Protein AF-W7ITX7-F1 (afdb_monomer)

Sequence (58 aa):
MFRSGEQAAVEGRFTGSLRDGSTVDLRFSDFFDTVAHPPGEHGALILSRRTYFDDTRV

Mean predicted aligned error: 5.65 Å

Radius of gyration: 15.2 Å; Cα contacts (8 Å, |Δi|>4): 100; chains: 1; bounding box: 39×18×40 Å

Nearest PDB structures (foldseek):
  6pki-assembly2_D  TM=7.836E-01  e=1.528E+00  Danio rerio
  6pki-assembly2_C  TM=7.715E-01  e=1.528E+00  Danio rerio
  6pki-assembly1_A  TM=7.498E-01  e=1.528E+00  Danio rerio
  6pkh-assembly1_A-2  TM=7.807E-01  e=1.724E+00  Danio rerio
  2wr9-assembly2_C  TM=4.655E-01  e=1.439E+00  Burkholderia cenocepacia J2315

Foldseek 3Di:
DDDDPQKDKDWDWDWDADPVRDIDIWIKMKIFRWADDDPPDDDTDTPDIDMDIDPVPD

pLDDT: mean 88.32, std 9.82, range [52.16, 97.69]

Structure (mmCIF, N/CA/C/O backbone):
data_AF-W7ITX7-F1
#
_entry.id   AF-W7ITX7-F1
#
loop_
_atom_site.group_PDB
_atom_site.id
_atom_site.type_symbol
_atom_site.label_atom_id
_atom_site.label_alt_id
_atom_site.label_comp_id
_atom_site.label_asym_id
_atom_site.label_entity_id
_atom_site.label_seq_id
_atom_site.pdbx_PDB_ins_code
_atom_site.Cartn_x
_atom_site.Cartn_y
_atom_site.Cartn_z
_atom_site.occupancy
_atom_site.B_iso_or_equiv
_atom_site.auth_seq_id
_atom_site.auth_comp_id
_atom_site.auth_asym_id
_atom_site.auth_atom_id
_atom_site.pdbx_PDB_model_num
ATOM 1 N N . MET A 1 1 ? 6.918 -10.791 -1.383 1.00 72.69 1 MET A N 1
ATOM 2 C CA . MET A 1 1 ? 6.813 -9.744 -2.420 1.00 72.69 1 MET A CA 1
ATOM 3 C C . MET A 1 1 ? 6.614 -10.433 -3.753 1.00 72.69 1 MET A C 1
ATOM 5 O O . MET A 1 1 ? 7.421 -11.289 -4.095 1.00 72.69 1 MET A O 1
ATOM 9 N N . PHE A 1 2 ? 5.557 -10.077 -4.473 1.00 73.31 2 PHE A N 1
ATOM 10 C CA . PHE A 1 2 ? 5.309 -10.516 -5.846 1.00 73.31 2 PHE A CA 1
ATOM 11 C C . PHE A 1 2 ? 5.592 -9.352 -6.793 1.00 73.31 2 PHE A C 1
ATOM 13 O O . PHE A 1 2 ? 5.332 -8.206 -6.434 1.00 73.31 2 PHE A O 1
ATOM 20 N N . ARG A 1 3 ? 6.136 -9.622 -7.982 1.00 77.56 3 ARG A N 1
ATOM 21 C CA . ARG A 1 3 ? 6.399 -8.598 -9.002 1.00 77.56 3 ARG A CA 1
ATOM 22 C C . ARG A 1 3 ? 5.971 -9.104 -10.375 1.00 77.56 3 ARG A C 1
ATOM 24 O O . ARG A 1 3 ? 6.304 -10.228 -10.737 1.00 77.56 3 ARG A O 1
ATOM 31 N N . SER A 1 4 ? 5.269 -8.264 -11.127 1.00 81.38 4 SER A N 1
ATOM 32 C CA . SER A 1 4 ? 4.837 -8.514 -12.503 1.00 81.38 4 SER A CA 1
ATOM 33 C C . SER A 1 4 ? 5.057 -7.243 -13.320 1.00 81.38 4 SER A C 1
ATOM 35 O O . SER A 1 4 ? 4.287 -6.291 -13.223 1.00 81.38 4 SER A O 1
ATOM 37 N N . GLY A 1 5 ? 6.157 -7.197 -14.075 1.00 85.19 5 GLY A N 1
ATOM 38 C CA . GLY A 1 5 ? 6.581 -5.996 -14.797 1.00 85.19 5 GLY A CA 1
ATOM 39 C C . GLY A 1 5 ? 6.790 -4.799 -13.861 1.00 85.19 5 GLY A C 1
ATOM 40 O O . GLY A 1 5 ? 7.652 -4.826 -12.973 1.00 85.19 5 GLY A O 1
ATOM 41 N N . GLU A 1 6 ? 5.982 -3.766 -14.084 1.00 91.00 6 GLU A N 1
ATOM 42 C CA . GLU A 1 6 ? 5.934 -2.512 -13.325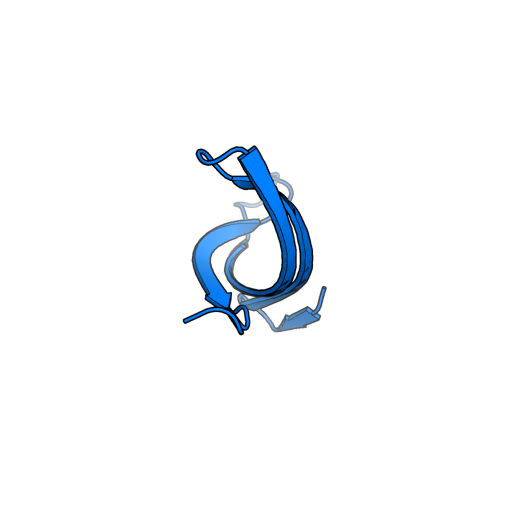 1.00 91.00 6 GLU A CA 1
ATOM 43 C C . GLU A 1 6 ? 5.082 -2.604 -12.054 1.00 91.00 6 GLU A C 1
ATOM 45 O O . GLU A 1 6 ? 5.060 -1.675 -11.258 1.00 91.00 6 GLU A O 1
ATOM 50 N N . GLN A 1 7 ? 4.414 -3.726 -11.802 1.00 92.81 7 GLN A N 1
ATOM 51 C CA . GLN A 1 7 ? 3.577 -3.902 -10.619 1.00 92.81 7 GLN A CA 1
ATOM 52 C C . GLN A 1 7 ? 4.294 -4.725 -9.551 1.00 92.81 7 GLN A C 1
ATOM 54 O O . GLN A 1 7 ? 4.952 -5.725 -9.857 1.00 92.81 7 GLN A O 1
ATOM 59 N N . ALA A 1 8 ? 4.131 -4.344 -8.285 1.00 94.00 8 ALA A N 1
ATOM 60 C CA . ALA A 1 8 ? 4.599 -5.120 -7.142 1.00 94.00 8 ALA A CA 1
ATOM 61 C C . ALA A 1 8 ? 3.514 -5.247 -6.070 1.00 94.00 8 ALA A C 1
ATOM 63 O O . ALA A 1 8 ? 2.697 -4.349 -5.898 1.00 94.00 8 ALA A O 1
ATOM 64 N N . ALA A 1 9 ? 3.523 -6.351 -5.327 1.00 95.62 9 ALA A N 1
ATOM 65 C CA . ALA A 1 9 ? 2.637 -6.569 -4.191 1.00 95.62 9 ALA A CA 1
ATOM 66 C C . ALA A 1 9 ? 3.405 -7.086 -2.969 1.00 95.62 9 ALA A C 1
ATOM 68 O O . ALA A 1 9 ? 4.330 -7.903 -3.088 1.00 95.62 9 ALA A O 1
ATOM 69 N N . VAL A 1 10 ? 3.021 -6.609 -1.787 1.00 95.56 10 VAL A N 1
ATOM 70 C CA . VAL A 1 10 ? 3.610 -6.983 -0.496 1.00 95.56 10 VAL A CA 1
ATOM 71 C C . VAL A 1 10 ? 2.495 -7.238 0.505 1.00 95.56 10 VAL A C 1
ATOM 73 O O . VAL A 1 10 ? 1.637 -6.392 0.711 1.00 95.56 10 VAL A O 1
ATOM 76 N N . GLU A 1 11 ? 2.545 -8.387 1.166 1.00 96.06 11 GLU A N 1
ATOM 77 C CA . GLU A 1 11 ? 1.711 -8.672 2.330 1.00 96.06 11 GLU A CA 1
ATOM 78 C C . GLU A 1 11 ? 2.523 -8.435 3.600 1.00 96.06 11 GLU A C 1
ATOM 80 O O . GLU A 1 11 ? 3.733 -8.693 3.635 1.00 96.06 11 GLU A O 1
ATOM 85 N N . GLY A 1 12 ? 1.866 -7.949 4.648 1.00 94.06 12 GLY A N 1
ATOM 86 C CA . GLY A 1 12 ? 2.542 -7.647 5.900 1.00 94.06 12 GLY A CA 1
ATOM 87 C C . GLY A 1 12 ? 1.604 -7.456 7.081 1.00 94.06 12 GLY A C 1
ATOM 88 O O . GLY A 1 12 ? 0.415 -7.778 7.039 1.00 94.06 12 GLY A O 1
ATOM 89 N N . ARG A 1 13 ? 2.184 -6.946 8.169 1.00 93.25 13 ARG A N 1
ATOM 90 C CA . ARG A 1 13 ? 1.503 -6.702 9.440 1.00 93.25 13 ARG A CA 1
ATOM 91 C C . ARG A 1 13 ? 1.886 -5.326 9.982 1.00 93.25 13 ARG A C 1
ATOM 93 O O . ARG A 1 13 ? 3.074 -5.031 10.095 1.00 93.25 13 ARG A O 1
ATOM 100 N N . PHE A 1 14 ? 0.897 -4.507 10.327 1.00 90.56 14 PHE A N 1
ATOM 101 C CA . PHE A 1 14 ? 1.070 -3.275 11.090 1.00 90.56 14 PHE A CA 1
ATOM 102 C C . PHE A 1 14 ? 0.804 -3.555 12.562 1.00 90.56 14 PHE A C 1
ATOM 104 O O . PHE A 1 14 ? -0.272 -4.023 12.921 1.00 90.56 14 PHE A O 1
ATOM 111 N N . THR A 1 15 ? 1.769 -3.232 13.415 1.00 92.69 15 THR A N 1
ATOM 112 C CA . THR A 1 15 ? 1.615 -3.294 14.870 1.00 92.69 15 THR A CA 1
ATOM 113 C C . THR A 1 15 ? 1.972 -1.942 15.464 1.00 92.69 15 THR A C 1
ATOM 115 O O . THR A 1 15 ? 3.013 -1.385 15.111 1.00 92.69 15 THR A O 1
ATOM 118 N N . GLY A 1 16 ? 1.151 -1.414 16.367 1.00 92.75 16 GLY A N 1
ATOM 119 C CA . GLY A 1 16 ? 1.432 -0.122 16.991 1.00 92.75 16 GLY A CA 1
ATOM 120 C C . GLY A 1 16 ? 0.409 0.293 18.038 1.00 92.75 16 GLY A C 1
ATOM 121 O O . GLY A 1 16 ? -0.462 -0.489 18.421 1.00 92.75 16 GLY A O 1
ATOM 122 N N . SER A 1 17 ? 0.521 1.544 18.479 1.00 95.19 17 SER A N 1
ATOM 123 C CA . SER A 1 17 ? -0.409 2.168 19.422 1.00 95.19 17 SER A CA 1
ATOM 124 C C . SER A 1 17 ? -1.165 3.303 18.740 1.00 95.19 17 SER A C 1
ATOM 126 O O . SER A 1 17 ? -0.563 4.132 18.053 1.00 95.19 17 SER A O 1
ATOM 128 N N . LEU A 1 18 ? -2.480 3.344 18.934 1.00 90.38 18 LEU A N 1
ATOM 129 C CA . LEU A 1 18 ? -3.346 4.430 18.491 1.00 90.38 18 LEU A CA 1
ATOM 130 C C . LEU A 1 18 ? -3.281 5.606 19.475 1.00 90.38 18 LEU A C 1
ATOM 132 O O . LEU A 1 18 ? -2.772 5.494 20.592 1.00 90.38 18 LEU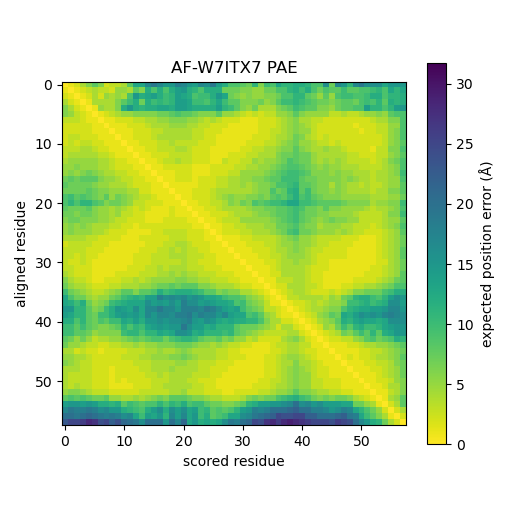 A O 1
ATOM 136 N N . ARG A 1 19 ? -3.802 6.765 19.056 1.00 95.31 19 ARG A N 1
ATOM 137 C CA . ARG A 1 19 ? -3.782 7.998 19.865 1.00 95.31 19 ARG A CA 1
ATOM 138 C C . ARG A 1 19 ? -4.528 7.848 21.199 1.00 95.31 19 ARG A C 1
ATOM 140 O O . ARG A 1 19 ? -4.167 8.516 22.160 1.00 95.31 19 ARG A O 1
ATOM 147 N N . ASP A 1 20 ? -5.545 6.993 21.252 1.00 95.12 20 ASP A N 1
ATOM 148 C CA . ASP A 1 20 ? -6.318 6.692 22.464 1.00 95.12 20 ASP A CA 1
ATOM 149 C C . ASP A 1 20 ? -5.609 5.713 23.422 1.00 95.12 20 ASP A C 1
ATOM 151 O O . ASP A 1 20 ? -6.145 5.379 24.475 1.00 95.12 20 ASP A O 1
ATOM 155 N N . GLY A 1 21 ? -4.400 5.261 23.072 1.00 94.69 21 GLY A N 1
ATOM 156 C CA . GLY A 1 21 ? -3.608 4.314 23.853 1.00 94.69 21 GLY A CA 1
ATOM 157 C C . GLY A 1 21 ? -3.940 2.846 23.587 1.00 94.69 21 GLY A C 1
ATOM 158 O O . GLY A 1 21 ? -3.238 1.975 24.102 1.00 94.69 21 GLY A O 1
ATOM 159 N N . SER A 1 22 ? -4.956 2.544 22.773 1.00 91.62 22 SER A N 1
ATOM 160 C CA . SER A 1 22 ? -5.236 1.169 22.363 1.00 91.62 22 SER A CA 1
ATOM 161 C C . SER A 1 22 ? -4.147 0.639 21.427 1.00 91.62 22 SER A C 1
ATOM 163 O O . SER A 1 22 ? -3.499 1.390 20.692 1.00 91.62 22 SER A O 1
ATOM 165 N N . THR A 1 23 ? -3.921 -0.674 21.453 1.00 92.50 23 THR A N 1
ATOM 166 C CA . THR A 1 23 ? -2.991 -1.331 20.532 1.00 92.50 23 THR A CA 1
ATOM 167 C C . THR A 1 23 ? -3.716 -1.831 19.287 1.00 92.50 23 THR A C 1
ATOM 169 O O . THR A 1 23 ? -4.885 -2.247 19.308 1.00 92.50 23 THR A O 1
ATOM 172 N N . VAL A 1 24 ? -2.997 -1.782 18.173 1.00 89.69 24 VAL A N 1
ATOM 173 C CA . VAL A 1 24 ? -3.465 -2.230 16.870 1.00 89.69 24 VAL A CA 1
ATOM 174 C C . VAL A 1 24 ? -2.514 -3.270 16.304 1.00 89.69 24 VAL A C 1
ATOM 176 O O . VAL 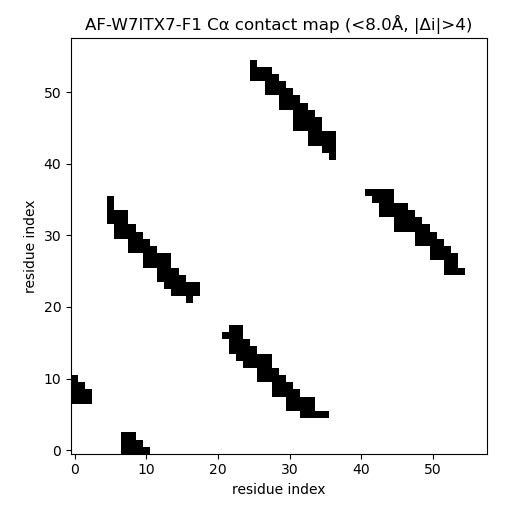A 1 24 ? -1.296 -3.194 16.474 1.00 89.69 24 VAL A O 1
ATOM 179 N N . ASP A 1 25 ? -3.112 -4.254 15.652 1.00 91.62 25 ASP A N 1
ATOM 180 C CA . ASP A 1 25 ? -2.450 -5.382 15.031 1.00 91.62 25 ASP A CA 1
ATOM 181 C C . ASP A 1 25 ? -3.266 -5.791 13.801 1.00 91.62 25 ASP A C 1
ATOM 183 O O . ASP A 1 25 ? -4.325 -6.408 13.924 1.00 91.62 25 ASP A O 1
ATOM 187 N N . LEU A 1 26 ? -2.815 -5.357 12.6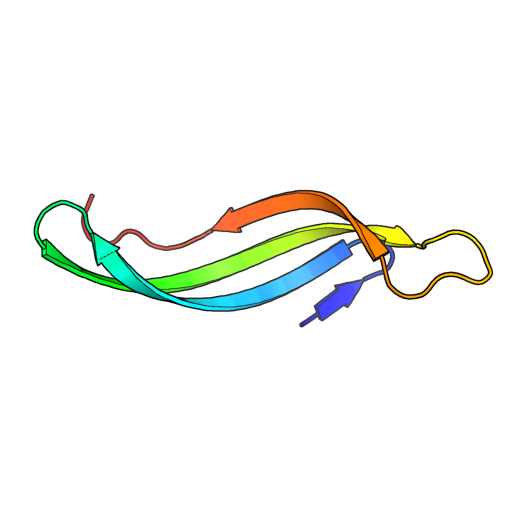25 1.00 90.62 26 LEU A N 1
ATOM 188 C CA . LEU A 1 26 ? -3.557 -5.469 11.371 1.00 90.62 26 LEU A CA 1
ATOM 189 C C . LEU A 1 26 ? -2.707 -6.148 10.310 1.00 90.62 26 LEU A C 1
ATOM 191 O O . LEU A 1 26 ? -1.553 -5.780 10.092 1.00 90.62 26 LEU A O 1
ATOM 195 N N . ARG A 1 27 ? -3.294 -7.110 9.600 1.00 93.31 27 ARG A N 1
ATOM 196 C CA . ARG A 1 27 ? -2.716 -7.629 8.357 1.00 93.31 27 ARG A CA 1
ATOM 197 C C . ARG A 1 27 ? -3.056 -6.682 7.216 1.00 93.31 27 ARG A C 1
ATO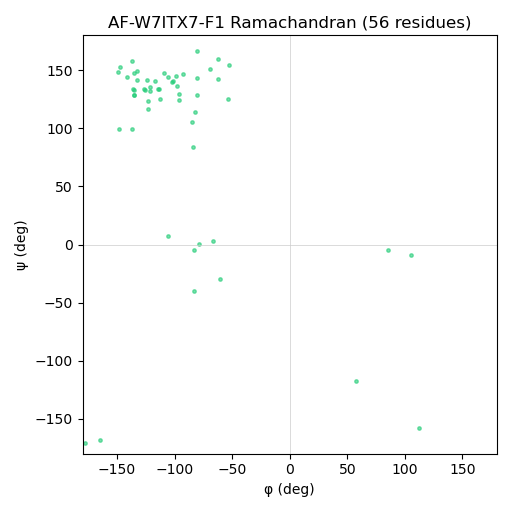M 199 O O . ARG A 1 27 ? -4.158 -6.140 7.182 1.00 93.31 27 ARG A O 1
ATOM 206 N N . PHE A 1 28 ? -2.127 -6.507 6.286 1.00 94.50 28 PHE A N 1
ATOM 207 C CA . PHE A 1 28 ? -2.341 -5.668 5.114 1.00 94.50 28 PHE A CA 1
ATOM 208 C C . PHE A 1 28 ? -1.810 -6.317 3.836 1.00 94.50 28 PHE A C 1
ATOM 210 O O . PHE A 1 28 ? -0.910 -7.159 3.873 1.00 94.50 28 PHE A O 1
ATOM 217 N N . SER A 1 29 ? -2.354 -5.860 2.712 1.00 96.88 29 SER A N 1
ATOM 218 C CA . SER A 1 29 ? -1.869 -6.101 1.355 1.00 96.88 29 SER A CA 1
ATOM 219 C C . SER A 1 29 ? -1.617 -4.761 0.668 1.00 96.88 29 SER A C 1
ATOM 221 O O . SER A 1 29 ? -2.538 -3.970 0.465 1.00 96.88 29 SER A O 1
ATOM 223 N N . ASP A 1 30 ? -0.364 -4.503 0.317 1.00 97.12 30 ASP A N 1
ATOM 224 C CA . ASP A 1 30 ? 0.054 -3.358 -0.481 1.00 97.12 30 ASP A CA 1
ATOM 225 C C . ASP A 1 30 ? 0.217 -3.754 -1.947 1.00 97.12 30 ASP A C 1
ATOM 227 O O . ASP A 1 30 ? 0.855 -4.760 -2.260 1.00 97.12 30 ASP A O 1
ATOM 231 N N . PHE A 1 31 ? -0.279 -2.901 -2.839 1.00 96.94 31 PHE A N 1
ATOM 232 C CA . PHE A 1 31 ? -0.075 -2.977 -4.282 1.00 96.94 31 PHE A CA 1
ATOM 233 C C . PHE A 1 31 ? 0.579 -1.685 -4.768 1.00 96.94 31 PHE A C 1
ATOM 235 O O . PHE A 1 31 ? 0.119 -0.588 -4.441 1.00 96.94 31 PHE A O 1
ATOM 242 N N . PHE A 1 32 ? 1.626 -1.820 -5.571 1.00 96.12 32 PHE A N 1
ATOM 243 C CA . PHE A 1 32 ? 2.444 -0.730 -6.085 1.00 96.12 32 PHE A CA 1
ATOM 244 C C . PHE A 1 32 ? 2.438 -0.741 -7.609 1.00 96.12 32 PHE A C 1
ATOM 246 O O . PHE A 1 32 ? 2.654 -1.793 -8.213 1.00 96.12 32 PHE A O 1
ATOM 253 N N . ASP A 1 33 ? 2.281 0.439 -8.204 1.00 95.88 33 ASP A N 1
ATOM 254 C CA . ASP A 1 33 ? 2.732 0.696 -9.572 1.00 95.88 33 ASP A CA 1
ATOM 255 C C . ASP A 1 33 ? 4.117 1.343 -9.480 1.00 95.88 33 ASP A C 1
ATOM 257 O O . ASP A 1 33 ? 4.321 2.290 -8.713 1.00 95.88 33 ASP A O 1
ATOM 261 N N . THR A 1 34 ? 5.083 0.815 -10.221 1.00 93.69 34 THR A N 1
ATOM 262 C CA . THR A 1 34 ? 6.500 1.165 -10.118 1.00 93.69 34 THR A CA 1
ATOM 263 C C . THR A 1 34 ? 7.124 1.367 -11.487 1.00 93.69 34 THR A C 1
ATOM 265 O O . THR A 1 34 ? 6.778 0.674 -12.434 1.00 93.69 34 THR A O 1
ATOM 268 N N . VAL A 1 35 ? 8.100 2.262 -11.584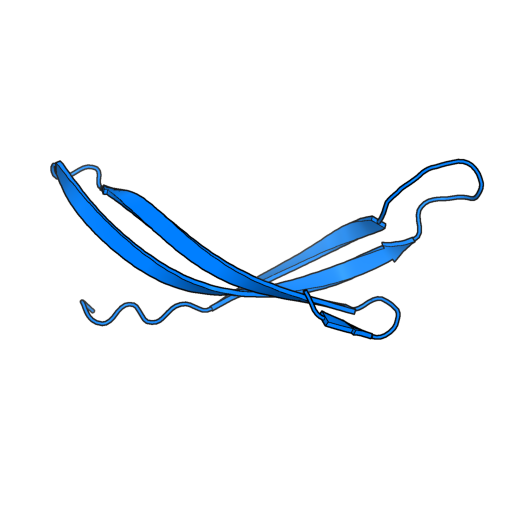 1.00 92.81 35 VAL A N 1
ATOM 269 C CA . VAL A 1 35 ? 8.939 2.409 -12.778 1.00 92.81 35 VAL A CA 1
ATOM 270 C C . VAL A 1 35 ? 10.384 2.094 -12.417 1.00 92.81 35 VAL A C 1
ATOM 272 O O . VAL A 1 35 ? 10.851 2.415 -11.320 1.00 92.81 35 VAL A O 1
ATOM 275 N N . ALA A 1 36 ? 11.095 1.414 -13.317 1.00 85.81 36 ALA A N 1
ATOM 276 C CA . ALA A 1 36 ? 12.518 1.171 -13.131 1.00 85.81 36 ALA A CA 1
ATOM 277 C C . ALA A 1 36 ? 13.273 2.505 -13.096 1.00 85.81 36 ALA A C 1
ATOM 279 O O . ALA A 1 36 ? 12.946 3.437 -13.832 1.00 85.81 36 ALA A O 1
ATOM 280 N N . HIS A 1 37 ? 14.294 2.589 -12.249 1.00 83.06 37 HIS A N 1
ATOM 281 C CA . HIS A 1 37 ? 15.195 3.729 -12.303 1.00 83.06 37 HIS A CA 1
ATOM 282 C C . HIS A 1 37 ? 15.932 3.805 -13.653 1.00 83.06 37 HIS A C 1
ATOM 284 O O . HIS A 1 37 ? 16.058 2.789 -14.351 1.00 83.06 37 HIS A O 1
ATOM 290 N N . PRO A 1 38 ? 16.457 4.992 -14.013 1.00 80.12 38 PRO A N 1
ATOM 291 C CA . PRO A 1 38 ? 17.383 5.129 -15.126 1.00 80.12 38 PRO A CA 1
ATOM 292 C C . PRO A 1 38 ? 18.576 4.158 -15.014 1.00 80.12 38 PRO A C 1
ATOM 294 O O . PRO A 1 38 ? 18.959 3.764 -13.907 1.00 80.12 38 PRO A O 1
ATOM 297 N N . PRO A 1 39 ? 19.208 3.784 -16.143 1.00 77.31 39 PRO A N 1
ATOM 298 C CA . PRO A 1 39 ? 20.397 2.936 -16.125 1.00 77.31 39 PRO A CA 1
ATOM 299 C C . PRO A 1 39 ? 21.494 3.515 -15.217 1.00 77.31 39 PRO A C 1
ATOM 301 O O . PRO A 1 39 ? 21.912 4.654 -15.404 1.00 77.31 39 PRO A O 1
ATOM 304 N N . GLY A 1 40 ? 21.975 2.717 -14.258 1.00 81.44 40 GLY A N 1
ATOM 305 C CA . GLY A 1 40 ? 23.005 3.118 -13.285 1.00 81.44 40 GLY A CA 1
ATOM 306 C C . GLY A 1 40 ? 22.485 3.379 -11.867 1.00 81.44 40 GLY A C 1
ATOM 307 O O . GLY A 1 40 ? 23.286 3.485 -10.944 1.00 81.44 40 GLY A O 1
ATOM 308 N N . GLU A 1 41 ? 21.166 3.411 -11.674 1.00 80.19 41 GLU A N 1
ATOM 309 C CA . GLU A 1 41 ? 20.518 3.529 -10.366 1.00 80.19 41 GLU A CA 1
ATOM 310 C C . GLU A 1 41 ? 19.829 2.209 -9.963 1.00 80.19 41 GLU A C 1
ATOM 312 O O . GLU A 1 41 ? 19.351 1.442 -10.802 1.00 80.19 41 GLU A O 1
ATOM 317 N N . HIS A 1 42 ? 19.789 1.919 -8.659 1.00 77.56 42 HIS A N 1
ATOM 318 C CA . HIS A 1 42 ? 19.192 0.694 -8.123 1.00 77.56 42 HIS A CA 1
ATOM 319 C C . HIS A 1 42 ? 17.802 0.951 -7.539 1.00 77.56 42 HIS A C 1
ATOM 321 O O . HIS A 1 42 ? 17.596 1.911 -6.806 1.00 77.56 42 HIS A O 1
ATOM 327 N N . GLY A 1 43 ? 16.877 0.020 -7.783 1.00 81.38 43 GLY A N 1
ATOM 328 C CA . GLY A 1 43 ? 15.543 0.015 -7.183 1.00 81.38 43 GLY A CA 1
ATOM 329 C C . GLY A 1 43 ? 14.433 0.280 -8.196 1.00 81.38 43 GLY A C 1
ATOM 330 O O . GLY A 1 43 ? 14.605 0.079 -9.400 1.00 81.38 43 GLY A O 1
ATOM 331 N N . ALA A 1 44 ? 13.286 0.735 -7.701 1.00 85.69 44 ALA A N 1
ATOM 332 C CA . ALA A 1 44 ? 12.183 1.222 -8.519 1.00 85.69 44 ALA A CA 1
ATOM 333 C C . ALA A 1 44 ? 11.540 2.436 -7.838 1.00 85.69 44 ALA A C 1
ATOM 335 O O . ALA A 1 44 ? 11.428 2.470 -6.610 1.00 85.69 44 ALA A O 1
ATOM 336 N N . LEU A 1 45 ? 11.087 3.403 -8.632 1.00 91.06 45 LEU A N 1
ATOM 337 C CA . LEU A 1 45 ? 10.284 4.518 -8.143 1.00 91.06 45 LEU A CA 1
ATOM 338 C C . LEU A 1 45 ? 8.838 4.049 -7.994 1.00 91.06 45 LEU A C 1
ATOM 340 O O . LEU A 1 45 ? 8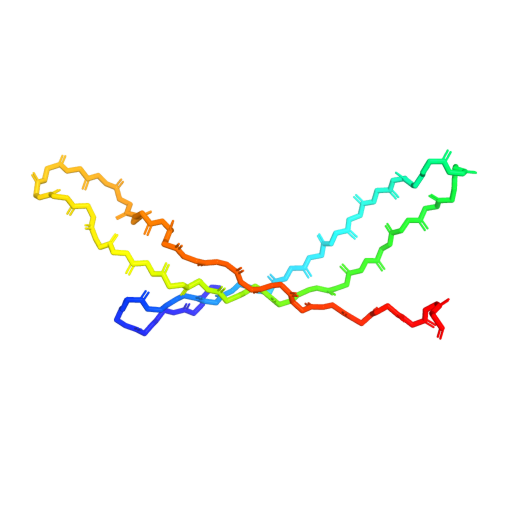.269 3.494 -8.932 1.00 91.06 45 LEU A O 1
ATOM 344 N N . ILE A 1 46 ? 8.238 4.285 -6.828 1.00 93.50 46 ILE A N 1
ATOM 345 C CA . ILE A 1 46 ? 6.820 4.004 -6.584 1.00 93.50 46 ILE A CA 1
ATOM 346 C C . ILE A 1 46 ? 6.003 5.174 -7.134 1.00 93.50 46 ILE A C 1
ATOM 348 O O . ILE A 1 46 ? 6.088 6.286 -6.619 1.00 93.50 46 ILE A O 1
ATOM 352 N N . LEU A 1 47 ? 5.204 4.914 -8.167 1.00 95.38 47 LEU A N 1
ATOM 353 C CA . LEU A 1 47 ? 4.296 5.893 -8.769 1.00 95.38 47 LEU A CA 1
ATOM 354 C C . LEU A 1 47 ? 2.982 5.980 -7.995 1.00 95.38 47 LEU A C 1
ATOM 356 O O . LEU A 1 47 ? 2.431 7.061 -7.805 1.00 95.38 47 LEU A O 1
ATOM 360 N N . SER A 1 48 ? 2.473 4.830 -7.552 1.00 96.94 48 SER A N 1
ATOM 361 C CA . SER A 1 48 ? 1.251 4.751 -6.760 1.00 96.94 48 SER A CA 1
ATOM 362 C C . SER A 1 48 ? 1.318 3.590 -5.769 1.00 96.94 48 SER A C 1
ATOM 364 O O . SER A 1 48 ? 2.013 2.597 -5.996 1.00 96.94 48 SER A O 1
ATOM 366 N N . ARG A 1 49 ? 0.587 3.725 -4.660 1.00 96.69 49 ARG A N 1
ATOM 367 C CA . ARG A 1 49 ? 0.428 2.697 -3.629 1.00 96.69 49 ARG A CA 1
ATOM 368 C C . ARG A 1 49 ? -1.039 2.605 -3.233 1.00 96.69 49 ARG A C 1
ATOM 370 O O . ARG A 1 49 ? -1.668 3.623 -2.953 1.00 96.69 49 ARG A O 1
ATOM 377 N N . ARG A 1 50 ? -1.557 1.382 -3.169 1.00 97.69 50 ARG A N 1
ATOM 378 C CA . ARG A 1 50 ? -2.882 1.057 -2.629 1.00 97.69 50 ARG A CA 1
ATOM 379 C C . ARG A 1 50 ? -2.703 0.044 -1.507 1.00 97.69 50 ARG A C 1
ATOM 381 O O . ARG A 1 50 ? -2.112 -1.008 -1.735 1.00 97.69 50 ARG A O 1
ATOM 388 N N . THR A 1 51 ? -3.203 0.376 -0.322 1.00 96.06 51 THR A N 1
ATOM 389 C CA . THR A 1 51 ? -3.114 -0.467 0.874 1.00 96.06 51 THR A CA 1
ATOM 390 C C . THR A 1 51 ? -4.504 -0.950 1.241 1.00 96.06 51 THR A C 1
ATOM 392 O O . THR A 1 51 ? -5.407 -0.139 1.436 1.00 96.06 51 THR A O 1
ATOM 395 N N . TYR A 1 52 ? -4.657 -2.262 1.359 1.00 94.50 52 TYR A N 1
ATOM 396 C CA . TYR A 1 52 ? -5.877 -2.906 1.827 1.00 94.50 52 TYR A CA 1
ATOM 397 C C . TYR A 1 52 ? -5.591 -3.584 3.158 1.00 94.50 52 TYR A C 1
ATOM 399 O O . TYR A 1 52 ? -4.578 -4.265 3.307 1.00 94.50 52 TYR A O 1
ATOM 407 N N . PHE A 1 53 ? -6.476 -3.395 4.122 1.00 92.56 53 PHE A N 1
ATOM 408 C CA . PHE A 1 53 ? -6.447 -4.072 5.409 1.00 92.56 53 PHE A CA 1
ATOM 409 C C . PHE A 1 53 ? -7.884 -4.228 5.891 1.00 92.56 53 PHE A C 1
ATOM 411 O O . PHE A 1 53 ? -8.730 -3.380 5.606 1.00 92.56 53 PHE A O 1
ATOM 418 N N . ASP A 1 54 ? -8.145 -5.303 6.624 1.00 84.81 54 ASP A N 1
ATOM 419 C CA . ASP A 1 54 ? -9.451 -5.512 7.233 1.00 84.81 54 ASP A CA 1
ATOM 420 C C . ASP A 1 54 ? -9.488 -4.777 8.570 1.00 84.81 54 ASP A C 1
ATOM 422 O O . ASP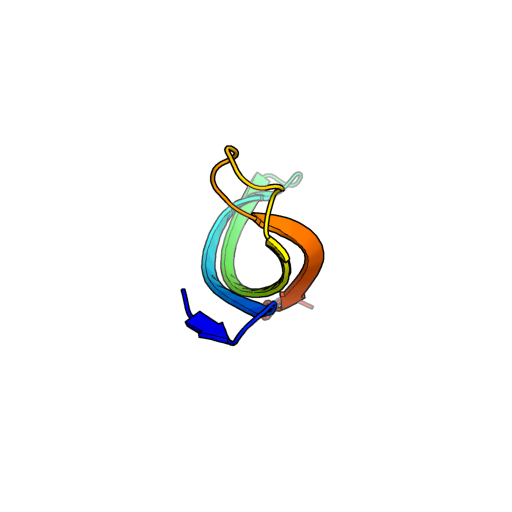 A 1 54 ? -8.898 -5.222 9.559 1.00 84.81 54 ASP A O 1
ATOM 426 N N . ASP A 1 55 ? -10.188 -3.647 8.611 1.00 72.44 55 ASP A N 1
ATOM 427 C CA . ASP A 1 55 ? -10.545 -3.018 9.876 1.00 72.44 55 ASP A CA 1
ATOM 428 C C . ASP A 1 55 ? -11.823 -3.663 10.413 1.00 72.44 55 ASP A C 1
ATOM 430 O O . ASP A 1 55 ? -12.940 -3.205 10.191 1.00 72.44 55 ASP A O 1
ATOM 434 N N . THR A 1 56 ? -11.659 -4.788 11.104 1.00 64.75 56 THR A N 1
ATOM 435 C CA . THR A 1 56 ? -12.775 -5.523 11.731 1.00 64.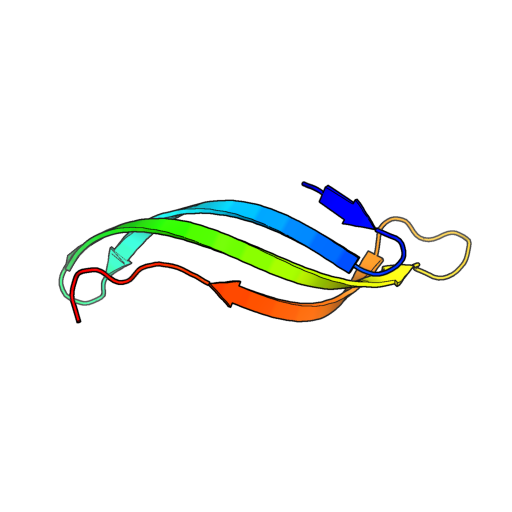75 56 THR A CA 1
ATOM 436 C C . THR A 1 56 ? -13.452 -4.759 12.881 1.00 64.75 56 THR A C 1
ATOM 438 O O . THR A 1 56 ? -14.337 -5.314 13.532 1.00 64.75 56 THR A O 1
ATOM 441 N N . ARG A 1 57 ? -13.036 -3.514 13.167 1.00 58.81 57 ARG A N 1
ATOM 442 C CA . ARG A 1 57 ? -13.544 -2.675 14.263 1.00 58.81 57 ARG A CA 1
ATOM 443 C C . ARG A 1 57 ? -14.464 -1.526 13.804 1.00 58.81 57 ARG A C 1
ATOM 445 O O . ARG A 1 57 ? -14.815 -0.711 14.657 1.00 58.81 57 ARG A O 1
ATOM 452 N N . VAL A 1 58 ? -14.843 -1.452 12.521 1.00 52.16 58 VAL A N 1
ATOM 453 C CA . VAL A 1 58 ? -15.783 -0.439 11.977 1.00 52.16 58 VAL A CA 1
ATOM 454 C C . VAL A 1 58 ? -17.224 -0.933 11.990 1.00 52.16 58 VAL A C 1
ATOM 456 O O . VAL A 1 58 ? -17.457 -2.078 11.544 1.00 52.16 58 VAL A O 1
#

Solvent-accessible surface area (backbone atoms only — not comparable to full-atom values): 3630 Å² total; per-residue (Å²): 117,50,76,58,92,48,34,38,35,41,73,52,73,52,74,53,71,49,96,89,68,48,77,47,78,38,57,37,41,38,40,32,42,37,43,75,48,64,95,94,55,88,69,63,47,76,77,44,77,48,78,46,60,77,70,88,86,117

Secondary structure (DSSP, 8-state):
-EEETTEEEEEEEEEEE-TTS-EEEEEEEEEEEEEEPPTT--SEEEEEEEEEE--TT-

Organism: NCBI:txid909613